Protein AF-A0A096NM22-F1 (afdb_monomer_lite)

InterPro domains:
  IPR051521 tRNA-uridine aminocarboxypropyltransferase 1/YIPF3 [PTHR15627] (24-89)

pLDDT: mean 71.61, std 22.2, range [28.84, 96.81]

Structure (mmCIF, N/CA/C/O backbone):
data_AF-A0A096NM22-F1
#
_entry.id   AF-A0A096NM22-F1
#
loop_
_atom_site.group_PDB
_atom_site.id
_atom_site.type_symbol
_atom_site.label_atom_id
_atom_site.label_alt_id
_atom_site.label_comp_id
_atom_site.label_asym_id
_atom_site.label_entity_id
_atom_site.label_seq_id
_atom_site.pdbx_PDB_ins_code
_atom_site.Cartn_x
_atom_site.Cartn_y
_atom_site.Cartn_z
_atom_site.occupancy
_atom_site.B_iso_or_equiv
_atom_site.auth_seq_id
_atom_site.auth_comp_id
_atom_site.auth_asym_id
_atom_site.auth_atom_id
_atom_site.pdbx_PDB_model_num
ATOM 1 N N . MET A 1 1 ? -1.453 27.132 -9.219 1.00 32.09 1 MET A N 1
ATOM 2 C CA . MET A 1 1 ? -2.011 25.766 -9.129 1.00 32.0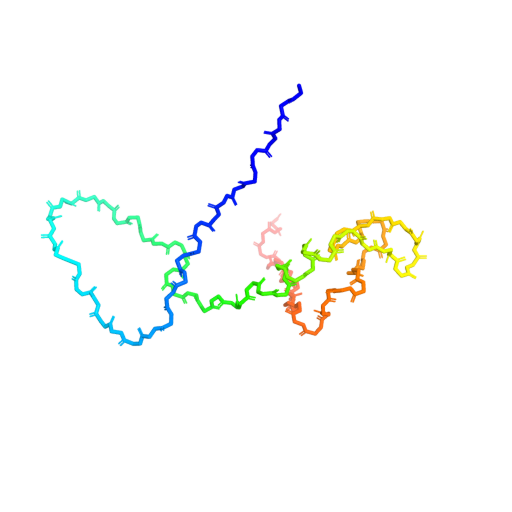9 1 MET A CA 1
ATOM 3 C C . MET A 1 1 ? -2.276 25.483 -7.661 1.00 32.09 1 MET A C 1
ATOM 5 O O . MET A 1 1 ? -1.363 25.667 -6.869 1.00 32.09 1 MET A O 1
ATOM 9 N N . SER A 1 2 ? -3.522 25.176 -7.296 1.00 34.25 2 SER A N 1
ATOM 10 C CA . SER A 1 2 ? -3.930 24.990 -5.898 1.00 34.25 2 SER A CA 1
ATOM 11 C C . SER A 1 2 ? -3.299 23.712 -5.347 1.00 34.25 2 SER A C 1
ATOM 13 O O . SER A 1 2 ? -3.582 22.621 -5.843 1.00 34.25 2 SER A O 1
ATOM 15 N N . LEU A 1 3 ? -2.393 23.847 -4.380 1.00 38.78 3 LEU A N 1
ATOM 16 C CA . LEU A 1 3 ? -1.848 22.714 -3.645 1.00 38.78 3 LEU A CA 1
ATOM 17 C C . LEU A 1 3 ? -2.888 22.330 -2.597 1.00 38.78 3 LEU A C 1
ATOM 19 O O . LEU A 1 3 ? -3.132 23.083 -1.659 1.00 38.78 3 LEU A O 1
ATOM 23 N N . ASN A 1 4 ? -3.515 21.170 -2.774 1.00 44.81 4 ASN A N 1
ATOM 24 C CA . ASN A 1 4 ? -4.301 20.559 -1.712 1.00 44.81 4 ASN A CA 1
ATOM 25 C C . ASN A 1 4 ? -3.364 20.328 -0.523 1.00 44.81 4 ASN A C 1
ATOM 27 O O . ASN A 1 4 ? -2.468 19.484 -0.591 1.00 44.81 4 ASN A O 1
ATOM 31 N N . SER A 1 5 ? -3.542 21.119 0.533 1.00 39.25 5 SER A N 1
ATOM 32 C CA . SER A 1 5 ? -2.812 20.961 1.784 1.00 39.25 5 SER A CA 1
ATOM 33 C C . SER A 1 5 ? -3.053 19.550 2.324 1.00 39.25 5 SER A C 1
ATOM 35 O O . SER A 1 5 ? -4.212 19.140 2.438 1.00 39.25 5 SER A O 1
ATOM 37 N N . PRO A 1 6 ? -2.005 18.782 2.660 1.00 42.69 6 PRO A N 1
ATOM 38 C CA . PRO A 1 6 ? -2.198 17.529 3.366 1.00 42.69 6 PRO A CA 1
ATOM 39 C C . PRO A 1 6 ? -2.866 17.845 4.705 1.00 42.69 6 PRO A C 1
ATOM 41 O O . PRO A 1 6 ? -2.403 18.716 5.443 1.00 42.69 6 PRO A O 1
ATOM 44 N N . ILE A 1 7 ? -3.973 17.161 5.001 1.00 43.31 7 ILE A N 1
ATOM 45 C CA . ILE A 1 7 ? -4.607 17.212 6.317 1.00 43.31 7 ILE A CA 1
ATOM 46 C C . ILE A 1 7 ? -3.569 16.702 7.316 1.00 43.31 7 ILE A C 1
ATOM 48 O O . ILE A 1 7 ? -3.302 15.505 7.416 1.00 43.31 7 ILE A O 1
ATOM 52 N N . PHE A 1 8 ? -2.935 17.641 8.010 1.00 35.69 8 PHE A N 1
ATOM 53 C CA . PHE A 1 8 ? -2.032 17.369 9.108 1.00 35.69 8 PHE A CA 1
ATOM 54 C C . PHE A 1 8 ? -2.898 16.972 10.302 1.00 35.69 8 PHE A C 1
ATOM 56 O O . PHE A 1 8 ? -3.339 17.816 11.080 1.00 35.69 8 PHE A O 1
ATOM 63 N N . LEU A 1 9 ? -3.183 15.674 10.427 1.00 43.12 9 LEU A N 1
ATOM 64 C CA . LEU A 1 9 ? -3.594 15.109 11.707 1.00 43.12 9 LEU A CA 1
ATOM 65 C C . LEU A 1 9 ? -2.414 15.308 12.657 1.00 43.12 9 LEU A C 1
ATOM 67 O O . LEU A 1 9 ? -1.418 14.588 12.593 1.00 43.12 9 LEU A O 1
ATOM 71 N N . LYS A 1 10 ? -2.505 16.353 13.482 1.00 28.84 10 LYS A N 1
ATOM 72 C CA . LYS A 1 10 ? -1.536 16.678 14.523 1.00 28.84 10 LYS A CA 1
ATOM 73 C C . LYS A 1 10 ? -1.490 15.505 15.502 1.00 28.84 10 LYS A C 1
ATOM 75 O O . LYS A 1 10 ? -2.320 15.405 16.397 1.00 28.84 10 LYS A O 1
ATOM 80 N N . ARG A 1 11 ? -0.538 14.594 15.295 1.00 35.12 11 ARG A N 1
ATOM 81 C CA . ARG A 1 11 ? -0.202 13.537 16.246 1.00 35.12 11 ARG A CA 1
ATOM 82 C C . ARG A 1 11 ? 0.539 14.199 17.401 1.00 35.12 11 ARG A C 1
ATOM 84 O O . ARG A 1 11 ? 1.676 14.628 17.24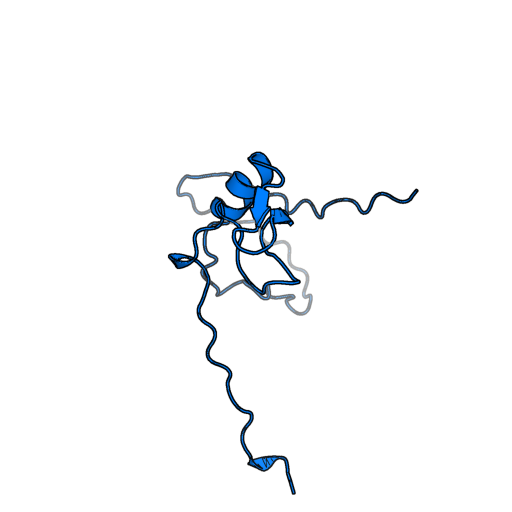0 1.00 35.12 11 ARG A O 1
ATOM 91 N N . SER A 1 12 ? -0.130 14.330 18.540 1.00 36.50 12 SER A N 1
ATOM 92 C CA . SER A 1 12 ? 0.547 14.485 19.822 1.00 36.50 12 SER A CA 1
ATOM 93 C C . SER A 1 12 ? 1.245 13.161 20.118 1.00 36.50 12 SER A C 1
ATOM 95 O O . SER A 1 12 ? 0.597 12.163 20.434 1.00 36.50 12 SER A O 1
ATOM 97 N N . GLU A 1 13 ? 2.557 13.123 19.917 1.00 39.72 13 GLU A N 1
ATOM 98 C CA . GLU A 1 13 ? 3.401 12.103 20.523 1.00 39.72 13 GLU A CA 1
ATOM 99 C C . GLU A 1 13 ? 3.531 12.435 22.006 1.00 39.72 13 GLU A C 1
ATOM 101 O O . GLU A 1 13 ? 4.090 13.468 22.345 1.00 39.72 13 GLU A O 1
ATOM 106 N N . GLU A 1 14 ? 3.027 11.566 22.878 1.00 32.19 14 GLU A N 1
ATOM 107 C CA . GLU A 1 14 ? 3.493 11.483 24.260 1.00 32.19 14 GLU A CA 1
ATOM 108 C C . GLU A 1 14 ? 3.229 10.070 24.789 1.00 32.19 14 GLU A C 1
ATOM 110 O O . GLU A 1 14 ? 2.109 9.664 25.093 1.00 32.19 14 GLU A O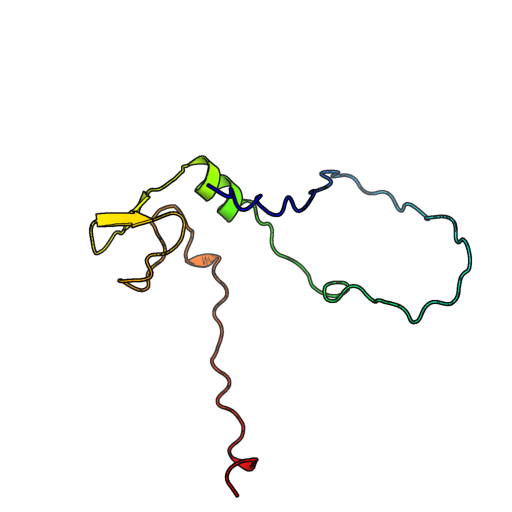 1
ATOM 115 N N . ASN A 1 15 ? 4.304 9.287 24.846 1.00 40.19 15 ASN A N 1
ATOM 116 C CA . ASN A 1 15 ? 4.375 8.057 25.614 1.00 40.19 15 ASN A CA 1
ATOM 117 C C . ASN A 1 15 ? 4.793 8.430 27.041 1.00 40.19 15 ASN A C 1
ATOM 119 O O . ASN A 1 15 ? 5.974 8.662 27.291 1.00 40.19 15 ASN A O 1
ATOM 123 N N . ASN A 1 16 ? 3.831 8.518 27.957 1.00 36.19 16 ASN A N 1
ATOM 124 C CA . ASN A 1 16 ? 3.947 7.942 29.298 1.00 36.19 16 ASN A CA 1
ATOM 125 C C . ASN A 1 16 ? 2.625 8.060 30.054 1.00 36.19 16 ASN A C 1
ATOM 127 O O . ASN A 1 16 ? 1.884 9.029 29.903 1.00 36.19 16 ASN A O 1
ATOM 131 N N . SER A 1 17 ? 2.344 7.077 30.905 1.00 53.84 17 SER A N 1
ATOM 132 C CA . SER A 1 17 ? 1.152 7.058 31.743 1.00 53.84 17 SER A CA 1
ATOM 133 C C . SER A 1 17 ? 1.058 8.320 32.607 1.00 53.84 17 SER A C 1
ATOM 135 O O . SER A 1 17 ? 1.865 8.507 33.521 1.00 53.84 17 SER A O 1
ATOM 137 N N . LYS A 1 18 ? 0.036 9.147 32.394 1.00 38.19 18 LYS A N 1
ATOM 138 C CA . LYS A 1 18 ? -0.589 9.907 33.476 1.00 38.19 18 LYS A CA 1
ATOM 139 C C . LYS A 1 18 ? -1.959 10.409 33.048 1.00 38.19 18 LYS A C 1
ATOM 141 O O . LYS A 1 18 ? -2.113 11.081 32.039 1.00 38.19 18 LYS A O 1
ATOM 146 N N . PHE A 1 19 ? -2.940 10.059 33.867 1.00 55.94 19 PHE A N 1
ATOM 147 C CA . PHE A 1 19 ? -4.244 10.692 33.957 1.00 55.94 19 PHE A CA 1
ATOM 148 C C . PHE A 1 19 ? -4.082 12.220 33.971 1.00 55.94 19 PHE A C 1
ATOM 150 O O . PHE A 1 19 ? -3.430 12.756 34.870 1.00 55.94 19 PHE A O 1
ATOM 157 N N . VAL A 1 20 ? -4.651 12.906 32.979 1.00 37.75 20 VAL A N 1
ATOM 158 C CA . VAL A 1 20 ? -4.774 14.367 32.982 1.00 37.75 20 VAL A CA 1
ATOM 159 C C . VAL A 1 20 ? -6.253 14.718 32.946 1.00 37.75 20 VAL A C 1
ATOM 161 O O . VAL A 1 20 ? -6.913 14.753 31.910 1.00 37.75 20 VAL A O 1
ATOM 164 N N . GLU A 1 21 ? -6.754 14.943 34.152 1.00 45.41 21 GLU A N 1
ATOM 165 C CA . GLU A 1 21 ? -7.999 15.619 34.469 1.00 45.41 21 GLU A CA 1
ATOM 166 C C . GLU A 1 21 ? -8.036 16.981 33.764 1.00 45.41 21 GLU A C 1
ATOM 168 O O . GLU A 1 21 ? -7.253 17.882 34.073 1.00 45.41 21 GLU A O 1
ATOM 173 N N . THR A 1 22 ? -8.935 17.138 32.793 1.00 42.75 22 THR A N 1
ATOM 174 C CA . THR A 1 22 ? -9.174 18.443 32.171 1.00 42.75 22 THR A CA 1
ATOM 175 C C . THR A 1 22 ? -10.334 19.102 32.903 1.00 42.75 22 THR A C 1
ATOM 177 O O . THR A 1 22 ? -11.459 18.606 32.893 1.00 42.75 22 THR A O 1
ATOM 180 N N . LYS A 1 23 ? -10.025 20.204 33.592 1.00 45.94 23 LYS A N 1
ATOM 181 C CA . LYS A 1 23 ? -10.969 21.044 34.332 1.00 45.94 23 LYS A CA 1
ATOM 182 C C . LYS A 1 23 ? -12.200 21.358 33.477 1.00 45.94 23 LYS A C 1
ATOM 184 O O . LYS A 1 23 ? -12.107 21.913 32.387 1.00 45.94 23 LYS A O 1
ATOM 189 N N . GLN A 1 24 ? -13.350 21.005 34.035 1.00 46.16 24 GLN A N 1
ATOM 190 C CA . GLN A 1 24 ? -14.676 21.180 33.476 1.00 46.16 24 GLN A CA 1
ATOM 191 C C . GLN A 1 24 ? -15.092 22.656 33.504 1.00 46.16 24 GLN A C 1
ATOM 193 O O . GLN A 1 24 ? -15.295 23.232 34.572 1.00 46.16 24 GLN A O 1
ATOM 198 N N . SER A 1 25 ? -15.268 23.261 32.330 1.00 45.44 25 SER A N 1
ATOM 199 C CA . SER A 1 25 ? -16.112 24.446 32.165 1.00 45.44 25 SER A CA 1
ATOM 200 C C . SER A 1 25 ? -17.403 24.004 31.488 1.00 45.44 25 SER A C 1
ATOM 202 O O . SER A 1 25 ? -17.419 23.624 30.321 1.00 45.44 25 SER A O 1
ATOM 204 N N . GLN A 1 26 ? -18.478 23.984 32.274 1.00 52.56 26 GLN A N 1
ATOM 205 C CA . GLN A 1 26 ? -19.830 23.653 31.841 1.00 52.56 26 GLN A CA 1
ATOM 206 C C . GLN A 1 26 ? -20.274 24.547 30.679 1.00 52.56 26 GLN A C 1
ATOM 208 O O . GLN A 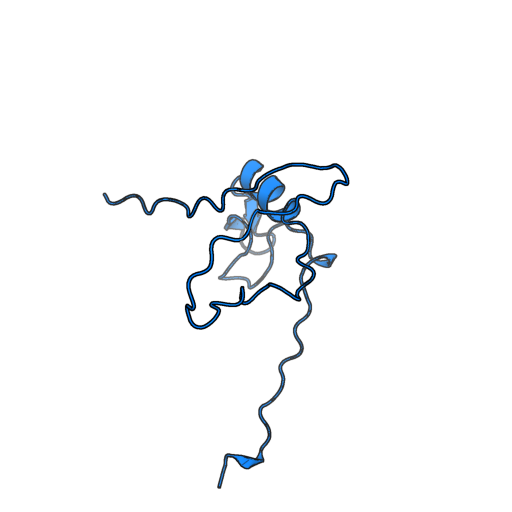1 26 ? -20.368 25.760 30.828 1.00 52.56 26 GLN A O 1
ATOM 213 N N . THR A 1 27 ? -20.631 23.931 29.557 1.00 41.66 27 THR A N 1
ATOM 214 C CA . THR A 1 27 ? -21.662 24.421 28.634 1.00 41.66 27 THR A CA 1
ATOM 215 C C . THR A 1 27 ? -22.308 23.198 27.987 1.00 41.66 27 THR A C 1
ATOM 217 O O . THR A 1 27 ? -21.640 22.365 27.382 1.00 41.66 27 THR A O 1
ATOM 220 N N . THR A 1 28 ? -23.614 23.049 28.187 1.00 50.16 28 THR A N 1
ATOM 221 C CA . THR A 1 28 ? -24.466 22.020 27.581 1.00 50.16 28 THR A CA 1
ATOM 222 C C . THR A 1 28 ? -24.506 22.203 26.066 1.00 50.16 28 THR A C 1
ATOM 224 O O . THR A 1 28 ? -25.341 22.939 25.547 1.00 50.16 28 THR A O 1
ATOM 227 N N . SER A 1 29 ? -23.593 21.542 25.362 1.00 50.81 29 SER A N 1
ATOM 228 C CA . SER A 1 29 ? -23.698 21.263 23.932 1.00 50.81 29 SER A CA 1
ATOM 229 C C . SER A 1 29 ? -24.000 19.778 23.790 1.00 50.81 29 SER A C 1
ATOM 231 O O . SER A 1 29 ? -23.388 18.970 24.485 1.00 50.81 29 SER A O 1
ATOM 233 N N . ILE A 1 30 ? -24.961 19.421 22.936 1.00 59.31 30 ILE A N 1
ATOM 234 C CA . ILE A 1 30 ? -25.252 18.033 22.553 1.00 59.31 30 ILE A CA 1
ATOM 235 C C . ILE A 1 30 ? -23.909 17.384 22.233 1.00 59.31 30 ILE A C 1
ATOM 237 O O . ILE A 1 30 ? -23.187 17.881 21.367 1.00 59.31 30 ILE A O 1
ATOM 241 N N . ALA A 1 31 ? -23.531 16.384 23.026 1.00 59.50 31 ALA A N 1
ATOM 242 C CA . ALA A 1 31 ? -22.176 15.881 23.032 1.00 59.50 31 ALA A CA 1
ATOM 243 C C . ALA A 1 31 ? -21.824 15.376 21.630 1.00 59.50 31 ALA A C 1
ATOM 245 O O . ALA A 1 31 ? -22.393 14.412 21.122 1.00 59.50 31 ALA A O 1
ATOM 246 N N . SER A 1 32 ? -20.916 16.099 20.979 1.00 65.19 32 SER A N 1
ATOM 247 C CA . SER A 1 32 ? -20.193 15.628 19.809 1.00 65.19 32 SER A CA 1
ATOM 248 C C . SER A 1 32 ? -19.229 14.559 20.313 1.00 65.19 32 SER A C 1
ATOM 250 O O . SER A 1 32 ? -18.038 14.827 20.456 1.00 65.19 32 SER A O 1
ATOM 252 N N . GLU A 1 33 ? -19.759 13.392 20.672 1.00 78.12 33 GLU A N 1
ATOM 253 C CA . GLU A 1 33 ? -18.948 12.221 20.996 1.00 78.12 33 GLU A CA 1
ATOM 254 C C . GLU A 1 33 ? -18.011 11.962 19.809 1.00 78.12 33 GLU A C 1
ATOM 256 O O . GLU A 1 33 ? -18.427 12.050 18.647 1.00 78.12 33 GLU A O 1
ATOM 261 N N . ASP A 1 34 ? -16.734 11.702 20.085 1.00 82.56 34 ASP A N 1
ATOM 262 C CA . ASP A 1 34 ? -15.773 11.409 19.025 1.00 82.56 34 ASP A CA 1
ATOM 263 C C . ASP A 1 34 ? -16.209 10.102 18.330 1.00 82.56 34 ASP A C 1
ATOM 265 O O . ASP A 1 34 ? -16.356 9.075 19.002 1.00 82.56 34 ASP A O 1
ATOM 269 N N . PRO A 1 35 ? -16.416 10.085 16.995 1.00 85.81 35 PRO A N 1
ATOM 270 C CA . PRO A 1 35 ? -16.812 8.874 16.275 1.00 85.81 35 PRO A CA 1
ATOM 271 C C . PRO A 1 35 ? -15.879 7.677 16.510 1.00 85.81 35 PRO A C 1
ATOM 273 O O . PRO A 1 35 ? -16.270 6.535 16.259 1.00 85.81 35 PRO A O 1
ATOM 276 N N . LEU A 1 36 ? -14.647 7.927 16.966 1.00 86.50 36 LEU A N 1
ATOM 277 C CA . LEU A 1 36 ? -13.617 6.920 17.212 1.00 86.50 36 LEU A CA 1
ATOM 278 C C . LEU A 1 36 ? -13.389 6.616 18.703 1.00 86.50 36 LEU A C 1
ATOM 280 O O . LEU A 1 36 ? -12.536 5.786 19.015 1.00 86.50 36 LEU A O 1
ATOM 284 N N . GLN A 1 37 ? -14.163 7.210 19.618 1.00 85.62 37 GLN A N 1
ATOM 285 C CA . GLN A 1 37 ? -13.919 7.210 21.072 1.00 85.62 37 GLN A CA 1
ATOM 286 C C . GLN A 1 37 ? -13.862 5.822 21.731 1.00 85.62 37 GLN A C 1
ATOM 288 O O . GLN A 1 37 ? -13.339 5.678 22.831 1.00 85.62 37 GLN A O 1
ATOM 293 N N . ASN A 1 38 ? -14.364 4.786 21.057 1.00 86.75 38 ASN A N 1
ATOM 294 C CA . ASN A 1 38 ? -14.372 3.403 21.543 1.00 86.75 38 ASN A CA 1
ATOM 295 C C . ASN A 1 38 ? -13.647 2.432 20.596 1.00 86.75 38 ASN A C 1
ATOM 297 O O . ASN A 1 38 ? -13.836 1.218 20.681 1.00 86.75 38 ASN A O 1
ATOM 301 N N . LEU A 1 39 ? -12.840 2.950 19.666 1.00 84.56 39 LEU A N 1
ATOM 302 C CA . LEU A 1 39 ? -12.098 2.146 18.701 1.00 84.56 39 LEU A CA 1
ATOM 303 C C . LEU A 1 39 ? -10.619 2.074 19.082 1.00 84.56 39 LEU A C 1
ATOM 305 O O . LEU A 1 39 ? -9.956 3.084 19.301 1.00 84.56 39 LEU A O 1
ATOM 309 N N . CYS A 1 40 ? -10.071 0.859 19.100 1.00 86.31 40 CYS A N 1
ATOM 310 C CA . CYS A 1 40 ? -8.629 0.662 19.188 1.00 86.31 40 CYS A CA 1
ATOM 311 C C . CYS A 1 40 ? -8.017 0.868 17.795 1.00 86.31 40 CYS A C 1
ATOM 313 O O . CYS A 1 40 ? -8.072 -0.017 16.940 1.00 86.31 40 CYS A O 1
ATOM 315 N N . LEU A 1 41 ? -7.481 2.063 17.543 1.00 85.25 41 LEU A N 1
ATOM 316 C CA . LEU A 1 41 ? -6.837 2.386 16.273 1.00 85.25 41 LEU A CA 1
ATOM 317 C C . LEU A 1 41 ? -5.436 1.771 16.221 1.00 85.25 41 LEU A C 1
ATOM 319 O O . LEU A 1 41 ? -4.601 2.018 17.091 1.00 85.25 41 LEU A O 1
ATOM 323 N N . ALA A 1 42 ? -5.165 1.000 15.170 1.00 85.44 42 ALA A N 1
ATOM 324 C CA . ALA A 1 42 ? -3.825 0.492 14.910 1.00 85.44 42 ALA A CA 1
ATOM 325 C C . ALA A 1 42 ? -2.839 1.640 14.625 1.00 85.44 42 ALA A C 1
ATOM 327 O O . ALA A 1 42 ? -3.208 2.698 14.104 1.00 85.44 42 ALA A O 1
ATOM 328 N N . SER A 1 43 ? -1.560 1.410 14.935 1.00 88.06 43 SER A N 1
ATOM 329 C CA . SER A 1 43 ? -0.488 2.355 14.616 1.00 88.06 43 SER A CA 1
ATOM 330 C C . SER A 1 43 ? -0.426 2.643 13.114 1.00 88.06 43 SER A C 1
ATOM 332 O O . SER A 1 43 ? -0.538 1.749 12.278 1.00 88.06 43 SER A O 1
ATOM 334 N N . GLN A 1 44 ? -0.184 3.906 12.761 1.00 87.56 44 GLN A N 1
ATOM 335 C CA . GLN A 1 44 ? -0.035 4.343 11.369 1.00 87.56 44 GLN A CA 1
ATOM 336 C C . GLN A 1 44 ? 1.428 4.336 10.893 1.00 87.56 44 GLN A C 1
ATOM 338 O O . GLN A 1 44 ? 1.734 4.834 9.807 1.00 87.56 44 GLN A O 1
ATOM 343 N N . GLU A 1 45 ? 2.344 3.795 11.699 1.00 91.19 45 GLU A N 1
ATOM 344 C CA . GLU A 1 45 ? 3.786 3.799 11.427 1.00 91.19 45 GLU A CA 1
ATOM 345 C C . GLU A 1 45 ? 4.143 3.205 10.059 1.00 91.19 45 GLU A C 1
ATOM 347 O O . GLU A 1 45 ? 5.047 3.689 9.384 1.00 91.19 45 GLU A O 1
ATOM 352 N N . VAL A 1 46 ? 3.396 2.193 9.617 1.00 86.56 46 VAL A N 1
ATOM 353 C CA . VAL A 1 46 ? 3.603 1.526 8.332 1.00 86.56 46 VAL A CA 1
ATOM 354 C C . VAL A 1 46 ? 3.395 2.494 7.177 1.00 86.56 46 VAL A C 1
ATOM 356 O O . VAL A 1 46 ? 4.220 2.566 6.268 1.00 86.56 46 VAL A O 1
ATOM 359 N N . LEU A 1 47 ? 2.317 3.280 7.229 1.00 87.50 47 LEU A N 1
ATOM 360 C CA . LEU A 1 47 ? 2.029 4.267 6.195 1.00 87.50 47 LEU A CA 1
ATOM 361 C C . LEU A 1 47 ? 3.037 5.415 6.242 1.00 87.50 47 LEU A C 1
ATOM 363 O O . LEU A 1 47 ? 3.435 5.901 5.189 1.00 87.50 47 LEU A O 1
ATOM 367 N N . GLN A 1 48 ? 3.495 5.813 7.432 1.00 91.06 48 GLN A N 1
ATOM 368 C CA . GLN A 1 48 ? 4.522 6.847 7.577 1.00 91.06 48 GLN A CA 1
ATOM 369 C C . GLN A 1 48 ? 5.869 6.399 6.996 1.00 91.06 48 GLN A C 1
ATOM 371 O O . GLN A 1 48 ? 6.458 7.125 6.197 1.00 91.06 48 GLN A O 1
ATOM 376 N N . LYS A 1 49 ? 6.328 5.186 7.327 1.00 88.88 49 LYS A N 1
ATOM 377 C CA . LYS A 1 49 ? 7.552 4.589 6.765 1.00 88.88 49 LYS A CA 1
ATOM 378 C C . LYS A 1 49 ? 7.445 4.457 5.242 1.00 88.88 49 LYS A C 1
ATOM 380 O O . LYS A 1 49 ? 8.359 4.851 4.520 1.00 88.88 49 LYS A O 1
ATOM 385 N N . ALA A 1 50 ? 6.299 3.992 4.739 1.00 86.69 50 ALA A N 1
ATOM 386 C CA . ALA A 1 50 ? 6.050 3.911 3.303 1.00 86.69 50 ALA A CA 1
ATOM 387 C C . ALA A 1 50 ? 6.045 5.300 2.630 1.00 86.69 50 ALA A C 1
ATOM 389 O O . ALA A 1 50 ? 6.646 5.455 1.569 1.00 86.69 50 ALA A O 1
ATOM 390 N N . GLN A 1 51 ? 5.469 6.336 3.253 1.00 90.69 51 GLN A N 1
ATOM 391 C CA . GLN A 1 51 ? 5.538 7.718 2.746 1.00 90.69 51 GLN A CA 1
ATOM 392 C C . GLN A 1 51 ? 6.963 8.258 2.704 1.00 90.69 51 GLN A C 1
ATOM 394 O O . GLN A 1 51 ? 7.345 8.864 1.705 1.00 90.69 51 GLN A O 1
ATOM 399 N N . GLN A 1 52 ? 7.748 8.024 3.758 1.00 91.94 52 GLN A N 1
ATOM 400 C CA . GLN A 1 52 ? 9.152 8.435 3.825 1.00 91.94 52 GLN A CA 1
ATOM 401 C C . GLN A 1 52 ? 9.989 7.764 2.729 1.00 91.94 52 GLN A C 1
ATOM 403 O O . GLN A 1 52 ? 10.862 8.404 2.151 1.00 91.94 52 GLN A O 1
ATOM 408 N N . SER A 1 53 ? 9.679 6.508 2.385 1.00 88.88 53 SER A N 1
ATOM 409 C CA . SER A 1 53 ? 10.317 5.798 1.266 1.00 88.88 53 SER A CA 1
ATOM 410 C C . SER A 1 53 ? 9.933 6.343 -0.120 1.00 88.88 53 SER A C 1
ATOM 412 O O . SER A 1 53 ? 10.596 6.045 -1.113 1.00 88.88 53 SER A O 1
ATOM 414 N N . GLY A 1 54 ? 8.877 7.157 -0.208 1.00 90.75 54 GLY A N 1
ATOM 415 C CA . GLY A 1 54 ? 8.399 7.747 -1.451 1.00 90.75 54 GLY A CA 1
ATOM 416 C C . GLY A 1 54 ? 7.605 6.772 -2.325 1.00 90.75 54 GLY A C 1
ATOM 417 O O . GLY A 1 54 ? 6.870 5.912 -1.845 1.00 90.75 54 GLY A O 1
ATOM 418 N N . ARG A 1 55 ? 7.684 6.954 -3.649 1.00 93.38 55 ARG A N 1
ATOM 419 C CA . ARG A 1 55 ? 6.971 6.096 -4.604 1.00 93.38 55 ARG A CA 1
ATOM 420 C C . ARG A 1 55 ? 7.817 4.884 -4.973 1.00 93.38 55 ARG A C 1
ATOM 422 O O . ARG A 1 55 ? 8.950 5.039 -5.416 1.00 93.38 55 ARG A O 1
ATOM 429 N N . SER A 1 56 ? 7.216 3.707 -4.932 1.00 92.19 56 SER A N 1
ATOM 430 C CA . SER A 1 56 ? 7.822 2.446 -5.355 1.00 92.19 56 SER A CA 1
ATOM 431 C C . SER A 1 56 ? 7.171 1.913 -6.634 1.00 92.19 56 SER A C 1
ATOM 433 O O . SER A 1 56 ? 6.178 2.448 -7.148 1.00 92.19 56 SER A O 1
ATOM 435 N N . LYS A 1 57 ? 7.793 0.888 -7.219 1.00 94.81 57 LYS A N 1
ATOM 436 C CA . LYS A 1 57 ? 7.319 0.234 -8.440 1.00 94.81 57 LYS A CA 1
ATOM 437 C C . LYS A 1 57 ? 6.263 -0.811 -8.084 1.00 94.81 57 LYS A C 1
ATOM 439 O O . LYS A 1 57 ? 6.421 -1.581 -7.146 1.00 94.81 57 LYS A O 1
ATOM 444 N N . CYS A 1 58 ? 5.173 -0.851 -8.844 1.00 95.38 58 CYS A N 1
ATOM 445 C CA . CYS A 1 58 ? 4.198 -1.929 -8.737 1.00 95.38 58 CYS A CA 1
ATOM 446 C C . CYS A 1 58 ? 4.838 -3.250 -9.177 1.00 95.38 58 CYS A C 1
ATOM 448 O O . CYS A 1 58 ? 5.355 -3.330 -10.290 1.00 95.38 58 CYS A O 1
ATOM 450 N N . LEU A 1 59 ? 4.703 -4.289 -8.351 1.00 92.31 59 LEU A N 1
ATOM 451 C CA . LEU A 1 59 ? 5.239 -5.630 -8.609 1.00 92.31 59 LEU A CA 1
ATOM 452 C C . LEU A 1 59 ? 4.687 -6.286 -9.888 1.00 92.31 59 LEU A C 1
ATOM 454 O O . LEU A 1 59 ? 5.309 -7.191 -10.428 1.00 92.31 59 LEU A O 1
ATOM 458 N N . LYS A 1 60 ? 3.522 -5.838 -10.380 1.00 96.50 60 LYS A N 1
ATOM 459 C CA . LYS A 1 60 ? 2.883 -6.380 -11.591 1.00 96.50 60 LYS A CA 1
ATOM 460 C C . LYS A 1 60 ? 3.163 -5.555 -12.848 1.00 96.50 60 LYS A C 1
ATOM 462 O O . LYS A 1 60 ? 3.534 -6.115 -13.868 1.00 96.50 60 LYS A O 1
ATOM 467 N N . CYS A 1 61 ? 2.958 -4.235 -12.801 1.00 96.81 61 CYS A N 1
ATOM 468 C CA . CYS A 1 61 ? 3.030 -3.381 -13.997 1.00 96.81 61 CYS A CA 1
ATOM 469 C C . CYS A 1 61 ? 4.226 -2.421 -14.039 1.00 96.81 61 CYS A C 1
ATOM 471 O O . CYS A 1 61 ? 4.338 -1.637 -14.978 1.00 96.81 61 CYS A O 1
ATOM 473 N N . GLY A 1 62 ? 5.073 -2.382 -13.005 1.00 95.81 62 GLY A N 1
ATOM 474 C CA . GLY A 1 62 ? 6.196 -1.438 -12.923 1.00 95.81 62 GLY A CA 1
ATOM 475 C C . GLY A 1 62 ? 5.789 0.041 -12.810 1.00 95.81 62 GLY A C 1
ATOM 476 O O . GLY A 1 62 ? 6.642 0.933 -12.821 1.00 95.81 62 GLY A O 1
ATOM 477 N N . GLY A 1 63 ? 4.493 0.342 -12.687 1.00 95.31 63 GLY A N 1
ATOM 478 C CA . GLY A 1 63 ? 3.998 1.701 -12.484 1.00 95.31 63 GLY A CA 1
ATOM 479 C C . GLY A 1 63 ? 4.455 2.277 -11.142 1.00 95.31 63 GLY A C 1
ATOM 480 O O . GLY A 1 63 ? 4.523 1.560 -10.149 1.00 95.31 63 GLY A O 1
ATOM 481 N N . SER A 1 64 ? 4.747 3.580 -11.096 1.00 94.56 64 SER A N 1
ATOM 482 C CA . SER A 1 64 ? 5.110 4.275 -9.853 1.00 94.56 64 SER A CA 1
ATOM 483 C C . SER 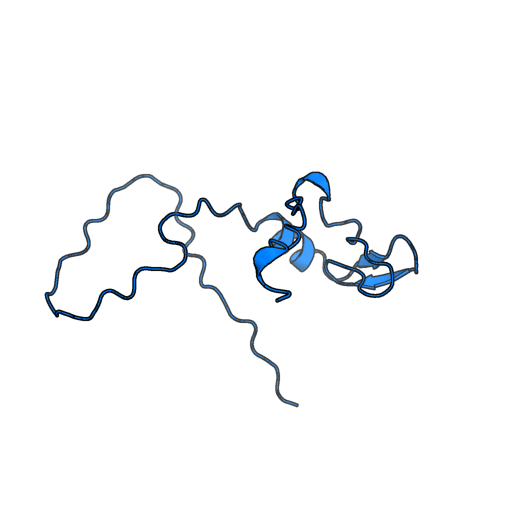A 1 64 ? 3.857 4.565 -9.015 1.00 94.56 64 SER A C 1
ATOM 485 O O . SER A 1 64 ? 2.908 5.199 -9.503 1.00 94.56 64 SER A O 1
ATOM 487 N N . ARG A 1 65 ? 3.825 4.064 -7.777 1.00 94.75 65 ARG A N 1
ATOM 488 C CA . ARG A 1 65 ? 2.693 4.148 -6.836 1.00 94.75 65 ARG A CA 1
ATOM 489 C C . ARG A 1 65 ? 3.222 4.371 -5.412 1.00 94.75 65 ARG A C 1
ATOM 491 O O . ARG A 1 65 ? 4.362 4.036 -5.128 1.00 94.75 65 ARG A O 1
ATOM 498 N N . MET A 1 66 ? 2.415 4.970 -4.534 1.00 92.06 66 MET A N 1
ATOM 499 C CA . MET A 1 66 ? 2.828 5.249 -3.146 1.00 92.06 66 MET A CA 1
ATOM 500 C C . MET A 1 66 ? 2.503 4.086 -2.202 1.00 92.06 66 MET A C 1
ATOM 502 O O . MET A 1 66 ? 3.386 3.601 -1.517 1.00 92.06 66 MET A O 1
ATOM 506 N N . PHE A 1 67 ? 1.254 3.605 -2.208 1.00 92.88 67 PHE A N 1
ATOM 507 C CA . PHE A 1 67 ? 0.817 2.499 -1.341 1.00 92.88 67 PHE A CA 1
ATOM 508 C C . PHE A 1 67 ? 0.127 1.362 -2.095 1.00 92.88 67 PHE A C 1
ATOM 510 O O . PHE A 1 67 ? 0.255 0.196 -1.739 1.00 92.88 67 PHE A O 1
ATOM 517 N N . TYR A 1 68 ? -0.631 1.702 -3.137 1.00 94.50 68 TYR A N 1
ATOM 518 C CA . TYR A 1 68 ? -1.513 0.767 -3.817 1.00 94.50 68 TYR A CA 1
ATOM 519 C C . TYR A 1 68 ? -1.564 1.061 -5.312 1.00 94.50 68 TYR A C 1
ATOM 521 O O . TYR A 1 68 ? -1.578 2.220 -5.743 1.00 94.50 68 TYR A O 1
ATOM 529 N N . CYS A 1 69 ? -1.586 0.005 -6.119 1.00 95.31 69 CYS A N 1
ATOM 530 C CA . CYS A 1 69 ? -1.779 0.112 -7.553 1.00 95.31 69 CYS A CA 1
ATOM 531 C C . CYS A 1 69 ? -3.257 -0.048 -7.906 1.00 95.31 69 CYS A C 1
ATOM 533 O O . CYS A 1 69 ? -3.771 -1.159 -7.924 1.00 95.31 69 CYS A O 1
ATOM 535 N N . TYR A 1 70 ? -3.906 1.050 -8.294 1.00 94.69 70 TYR A N 1
ATOM 536 C CA . TYR A 1 70 ? -5.307 1.042 -8.737 1.00 94.69 70 TYR A CA 1
ATOM 537 C C . TYR A 1 70 ? -5.558 0.276 -10.043 1.00 94.69 70 TYR A C 1
ATOM 539 O O . TYR A 1 70 ? -6.688 -0.080 -10.331 1.00 94.69 70 TYR A O 1
ATOM 547 N N . THR A 1 71 ? -4.515 0.024 -10.839 1.00 96.62 71 THR A N 1
ATOM 548 C CA . THR A 1 71 ? -4.627 -0.736 -12.095 1.00 96.62 71 THR A CA 1
ATOM 549 C C . THR A 1 71 ? -4.550 -2.239 -11.851 1.00 96.62 71 THR A C 1
ATOM 551 O O . THR A 1 71 ? -5.263 -3.017 -12.468 1.00 96.62 71 THR A O 1
ATOM 554 N N . CYS A 1 72 ? -3.644 -2.655 -10.967 1.00 96.75 72 CYS A N 1
ATOM 555 C CA . CYS A 1 72 ? -3.349 -4.067 -10.732 1.00 96.75 72 CYS A CA 1
ATOM 556 C C . CYS A 1 72 ? -4.003 -4.617 -9.464 1.00 96.75 72 CYS A C 1
ATOM 558 O O . CYS A 1 72 ? -3.847 -5.803 -9.180 1.00 96.75 72 CYS A O 1
ATOM 560 N N . TYR A 1 73 ? -4.675 -3.749 -8.708 1.00 94.56 73 TYR A N 1
ATOM 561 C CA . TYR A 1 73 ? -5.349 -4.034 -7.449 1.00 94.56 73 TYR A CA 1
ATOM 562 C C . TYR A 1 73 ? -4.454 -4.714 -6.404 1.00 94.56 73 TYR A C 1
ATOM 564 O O . TYR A 1 73 ? -4.871 -5.641 -5.716 1.00 94.56 73 TYR A O 1
ATOM 572 N N . VAL A 1 74 ? -3.203 -4.258 -6.291 1.00 93.62 74 VAL A N 1
ATOM 573 C CA . VAL A 1 74 ? -2.220 -4.806 -5.342 1.00 93.62 74 VAL A CA 1
ATOM 574 C C . VAL A 1 74 ? -1.511 -3.704 -4.554 1.00 93.62 74 VAL A C 1
ATOM 576 O O . VAL A 1 74 ? -1.234 -2.640 -5.127 1.00 93.62 74 VAL A O 1
ATOM 579 N N . PRO A 1 75 ? -1.175 -3.946 -3.272 1.00 93.12 75 PRO A N 1
ATOM 580 C CA . PRO A 1 75 ? -0.236 -3.114 -2.530 1.00 93.12 75 PRO A CA 1
ATOM 581 C C . PRO A 1 75 ? 1.128 -3.055 -3.224 1.00 93.12 75 PRO A C 1
ATOM 583 O O . PRO A 1 75 ? 1.506 -3.956 -3.979 1.00 93.12 75 PRO A O 1
ATOM 586 N N . VAL A 1 76 ? 1.854 -1.966 -3.000 1.00 91.31 76 VAL A N 1
ATOM 587 C CA . VAL A 1 76 ? 3.265 -1.882 -3.399 1.00 91.31 76 VAL A CA 1
ATOM 588 C C . VAL A 1 76 ? 4.150 -2.598 -2.382 1.00 91.31 76 VAL A C 1
ATOM 590 O O . VAL A 1 76 ? 3.734 -2.813 -1.250 1.00 91.31 76 VAL A O 1
ATOM 593 N N . GLU A 1 77 ? 5.381 -2.923 -2.772 1.00 85.25 77 GLU A N 1
ATOM 594 C CA . GLU A 1 77 ? 6.317 -3.740 -1.983 1.00 85.25 77 GLU A CA 1
ATOM 595 C C . GLU A 1 77 ? 6.515 -3.257 -0.535 1.00 85.25 77 GLU A C 1
ATOM 597 O O . GLU A 1 77 ? 6.530 -4.059 0.391 1.00 85.25 77 GLU A O 1
ATOM 602 N N . ASN A 1 78 ? 6.568 -1.940 -0.320 1.00 84.00 78 ASN A N 1
ATOM 603 C CA . ASN A 1 78 ? 6.825 -1.346 0.997 1.00 84.00 78 ASN A CA 1
ATOM 604 C C . ASN A 1 78 ? 5.603 -1.360 1.938 1.00 84.00 78 ASN A C 1
ATOM 606 O O . ASN A 1 78 ? 5.680 -0.820 3.042 1.00 84.00 78 ASN A O 1
ATOM 610 N N . VAL A 1 79 ? 4.464 -1.915 1.506 1.00 88.50 79 VAL A N 1
ATOM 611 C CA . VAL A 1 79 ? 3.240 -2.000 2.310 1.00 88.50 79 VAL A CA 1
ATOM 612 C C . VAL A 1 79 ? 3.023 -3.456 2.756 1.00 88.50 79 VAL A C 1
ATOM 614 O O . VAL A 1 79 ? 2.755 -4.313 1.914 1.00 88.50 79 VAL A O 1
ATOM 617 N N . PRO A 1 80 ? 3.102 -3.755 4.067 1.00 87.44 80 PRO A N 1
ATOM 618 C CA . PRO A 1 80 ? 2.936 -5.097 4.606 1.00 87.44 80 PRO A CA 1
ATOM 619 C C . PRO A 1 80 ? 1.485 -5.556 4.459 1.00 87.44 80 PRO A C 1
ATOM 621 O O . PRO A 1 80 ? 0.580 -5.032 5.108 1.00 87.44 80 PRO A O 1
ATOM 624 N N . ILE A 1 81 ? 1.279 -6.564 3.615 1.00 87.88 81 ILE A N 1
ATOM 625 C CA . ILE A 1 81 ? -0.047 -7.113 3.301 1.00 87.88 81 ILE A CA 1
ATOM 626 C C . ILE A 1 81 ? -0.695 -7.738 4.543 1.00 87.88 81 ILE A C 1
ATOM 628 O O . ILE A 1 81 ? -1.890 -7.569 4.754 1.00 87.88 81 ILE A O 1
ATOM 632 N N . GLU A 1 82 ? 0.105 -8.360 5.411 1.00 86.81 82 GLU A N 1
ATOM 633 C CA . GLU A 1 82 ? -0.352 -9.021 6.644 1.00 86.81 82 GLU A CA 1
ATOM 634 C C . GLU A 1 82 ? -1.012 -8.069 7.657 1.00 86.81 82 GLU A C 1
ATOM 636 O O . GLU A 1 82 ? -1.752 -8.507 8.532 1.00 86.81 82 GLU A O 1
ATOM 641 N N . GLN A 1 83 ? -0.747 -6.761 7.558 1.00 83.38 83 GLN A N 1
ATOM 642 C CA . GLN A 1 83 ? -1.343 -5.750 8.439 1.00 83.38 83 GLN A CA 1
ATOM 643 C C . GLN A 1 83 ? -2.599 -5.107 7.837 1.00 83.38 83 GLN A C 1
ATOM 645 O O . GLN A 1 83 ? -3.224 -4.259 8.476 1.00 83.38 83 GLN A O 1
ATOM 650 N N . ILE A 1 84 ? -2.971 -5.473 6.605 1.00 85.19 84 ILE A N 1
ATOM 651 C CA . ILE A 1 84 ? -4.162 -4.942 5.944 1.00 85.19 84 ILE A CA 1
ATOM 652 C C . ILE A 1 84 ? -5.389 -5.681 6.493 1.00 85.19 84 ILE A C 1
ATOM 654 O O . ILE A 1 84 ? -5.465 -6.905 6.370 1.00 85.19 84 ILE A O 1
ATOM 658 N N . PRO A 1 85 ? -6.382 -4.970 7.060 1.00 83.44 85 PRO A N 1
ATOM 659 C CA . PRO A 1 85 ? -7.596 -5.604 7.551 1.00 83.44 85 PRO A CA 1
ATOM 660 C C . PRO A 1 85 ? -8.329 -6.346 6.431 1.00 83.44 85 PRO A C 1
ATOM 662 O O . PRO A 1 85 ? -8.657 -5.767 5.391 1.00 83.44 85 PRO A O 1
ATOM 665 N N . LEU A 1 86 ? -8.632 -7.623 6.658 1.00 82.81 86 LEU A N 1
ATOM 666 C CA . LEU A 1 86 ? -9.473 -8.405 5.761 1.00 82.81 86 LEU A CA 1
ATOM 667 C C . LEU A 1 86 ? -10.937 -8.085 6.047 1.00 82.81 86 LEU A C 1
ATOM 669 O O . LEU A 1 86 ? -11.502 -8.506 7.056 1.00 82.81 86 LEU A O 1
ATOM 673 N N . VAL A 1 87 ? -11.562 -7.335 5.145 1.00 80.50 87 VAL A N 1
ATOM 674 C CA . VAL A 1 87 ? -12.998 -7.069 5.213 1.00 80.50 87 VAL A CA 1
ATOM 675 C C . VAL A 1 87 ? -13.758 -8.191 4.515 1.00 80.50 87 VAL A C 1
ATOM 677 O O . VAL A 1 87 ? -13.539 -8.484 3.339 1.00 80.50 87 VAL A O 1
ATOM 680 N N . LYS A 1 88 ? -14.672 -8.838 5.239 1.00 81.31 88 LYS A N 1
ATOM 681 C CA . LYS A 1 88 ? -15.645 -9.742 4.626 1.00 81.31 88 LYS A CA 1
ATOM 682 C C . LYS A 1 88 ? -16.779 -8.882 4.083 1.00 81.31 88 LYS A C 1
ATOM 684 O O . LYS A 1 88 ? -17.386 -8.129 4.840 1.00 81.31 88 LYS A O 1
ATOM 689 N N . PHE A 1 89 ? -17.059 -8.975 2.784 1.00 75.69 89 PHE A N 1
ATOM 690 C CA . PHE A 1 89 ? -18.255 -8.348 2.230 1.00 75.69 89 PHE A CA 1
ATOM 691 C C . PHE A 1 89 ? -19.478 -8.935 2.934 1.00 75.69 89 PHE A C 1
ATOM 693 O O . PHE A 1 89 ? -19.749 -10.132 2.831 1.00 75.69 89 PHE A O 1
ATOM 700 N N . LEU A 1 90 ? -20.202 -8.089 3.665 1.00 70.31 90 LEU A N 1
ATOM 701 C CA . LEU A 1 90 ? -21.525 -8.430 4.150 1.00 70.31 90 LEU A CA 1
ATOM 702 C C . LEU A 1 90 ? -22.470 -8.229 2.964 1.00 70.31 90 LEU A C 1
ATOM 704 O O . LEU A 1 90 ? -22.786 -7.097 2.601 1.00 70.31 90 LEU A O 1
ATOM 708 N N . SER A 1 91 ? -22.869 -9.317 2.304 1.00 66.25 91 SER A N 1
ATOM 709 C CA . SER A 1 91 ? -23.986 -9.251 1.367 1.00 66.25 91 SER A CA 1
ATOM 710 C C . SER A 1 91 ? -25.205 -8.764 2.149 1.00 66.25 91 SER A C 1
ATOM 712 O O . SER A 1 91 ? -25.610 -9.415 3.114 1.00 66.25 91 SER A O 1
ATOM 714 N N . LEU A 1 92 ? -25.738 -7.604 1.767 1.00 62.88 92 LEU A N 1
ATOM 715 C CA . LEU A 1 92 ? -26.949 -7.030 2.344 1.00 62.88 92 LEU A CA 1
ATOM 716 C C . LEU A 1 92 ? -28.058 -8.090 2.396 1.00 62.88 92 LEU A C 1
ATOM 718 O O . LEU A 1 92 ? -28.235 -8.863 1.453 1.00 62.88 92 LEU A O 1
ATOM 722 N N . CYS A 1 93 ? -28.774 -8.126 3.519 1.00 52.97 93 CYS A N 1
ATOM 723 C CA . CYS A 1 93 ? -29.910 -9.007 3.748 1.00 52.97 93 CYS A CA 1
ATOM 724 C C . CYS A 1 93 ? -30.889 -8.946 2.554 1.00 52.97 93 CYS A C 1
ATOM 726 O O . CYS A 1 93 ? -31.272 -7.840 2.168 1.00 52.97 93 CYS A O 1
ATOM 728 N N . PRO A 1 94 ? -31.350 -10.086 2.002 1.00 60.97 94 PRO A N 1
ATOM 729 C CA . PRO A 1 94 ? -32.307 -10.118 0.888 1.00 60.97 94 PRO A CA 1
ATOM 730 C C . PRO A 1 94 ? -33.649 -9.414 1.157 1.00 60.97 94 PRO A C 1
ATOM 732 O O . PRO A 1 94 ? -34.429 -9.210 0.236 1.00 60.97 94 PRO A O 1
ATOM 735 N N . SER A 1 95 ? -33.930 -9.020 2.400 1.00 61.97 95 SER A N 1
ATOM 736 C CA . SER A 1 95 ? -35.214 -8.482 2.865 1.00 61.97 95 SER A CA 1
ATOM 737 C C . SER A 1 95 ? -35.605 -7.099 2.312 1.00 61.97 95 SER A C 1
ATOM 739 O O . SER A 1 95 ? -36.618 -6.557 2.740 1.00 61.97 95 SER A O 1
ATOM 741 N N . LEU A 1 96 ? -34.812 -6.504 1.415 1.00 56.34 96 LEU A N 1
ATOM 742 C CA . LEU A 1 96 ? -35.076 -5.198 0.789 1.00 56.34 96 LEU A CA 1
ATOM 743 C C . LEU A 1 96 ? -35.390 -5.277 -0.715 1.00 56.34 96 LEU A C 1
ATOM 745 O O . LEU A 1 96 ? -35.600 -4.240 -1.339 1.00 56.34 96 LEU A O 1
ATOM 749 N N . ILE A 1 97 ? -35.456 -6.478 -1.295 1.00 55.78 97 ILE A N 1
ATOM 750 C CA . ILE A 1 97 ? -36.037 -6.690 -2.627 1.00 55.78 97 ILE A CA 1
ATOM 751 C C . ILE A 1 97 ? -37.442 -7.251 -2.400 1.00 55.78 97 ILE A C 1
ATOM 753 O O . ILE A 1 97 ? -37.636 -8.462 -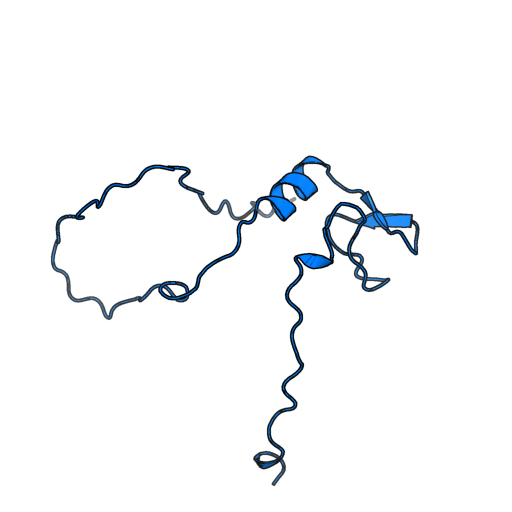2.320 1.00 55.78 97 ILE A O 1
ATOM 757 N N . GLY A 1 98 ? -38.378 -6.333 -2.157 1.00 50.97 98 GLY A N 1
ATOM 758 C CA . GLY A 1 98 ? -39.815 -6.596 -2.229 1.00 50.97 98 GLY A CA 1
ATOM 759 C C . GLY A 1 98 ? -40.298 -6.589 -3.670 1.00 50.97 98 GLY A C 1
ATOM 760 O O . GLY A 1 98 ? -39.683 -5.864 -4.486 1.00 50.97 98 GLY A O 1
#

Organism: Papio anubis (NCBI:txid9555)

Sequence (98 aa):
MSLNSPIFLKRSEENNSKFVETKQSQTTSIASEDPLQNLCLASQEVLQKAQQSGRSKCLKCGGSRMFYCYTCYVPVENVPIEQIPLVKFLSLCPSLIG

Radius of gyration: 20.59 Å; chains: 1; bounding box: 50×36×48 Å

Secondary structure (DSSP, 8-state):
---------------S------------------TTTT--PPP-HHHHHHHHH--EE-TTT--EESSEETTTTEE-TTS-GGGS------PPPGGG--

Foldseek 3Di:
DDDPDPPPPPDDDDDDDDDDDDDDDDDDDPDPPPPCNPPDDDDPVLLVVLVVVPWAAAPPPRDTDRFADPVVGDGRPSHDPVPDDDDDDDPPDPVPPD